Protein AF-A0AAN6XR51-F1 (afdb_monomer_lite)

pLDDT: mean 87.98, std 17.2, range [39.19, 97.69]

InterPro domains:
  IPR018392 LysM domain [PF01476] (17-53)
  IPR018392 LysM domain [PS51782] (15-61)
  IPR018392 LysM domain [SM00257] (16-62)
  IPR018392 LysM domain [cd00118] (15-59)
  IPR036779 LysM domain superfamily [G3DSA:3.10.350.10] (13-61)
  IPR036779 LysM domain superfamily [SSF54106] (13-60)
  IPR052210 Secreted LysM effector LysM1-like [PTHR34997] (3-70)

Structure (mmCIF, N/CA/C/O backbone):
data_AF-A0AAN6XR51-F1
#
_entry.id   AF-A0AAN6XR51-F1
#
loop_
_atom_site.group_PDB
_atom_site.id
_atom_site.type_symbol
_atom_site.label_atom_id
_atom_site.label_alt_id
_atom_site.label_comp_id
_atom_site.label_asym_id
_atom_site.label_entity_id
_atom_site.label_seq_id
_atom_site.pdbx_PDB_ins_code
_atom_site.Cartn_x
_atom_site.Cartn_y
_atom_site.Cartn_z
_atom_site.occupancy
_atom_site.B_iso_or_equiv
_atom_site.auth_seq_id
_atom_site.auth_comp_id
_atom_site.auth_asym_id
_atom_site.auth_atom_id
_atom_site.pdbx_PDB_model_num
ATOM 1 N N . ALA A 1 1 ? -9.728 -15.709 -7.373 1.00 59.78 1 ALA A N 1
ATOM 2 C CA . ALA A 1 1 ? -9.262 -14.356 -7.726 1.00 59.78 1 ALA A CA 1
ATOM 3 C C . ALA A 1 1 ? -9.915 -13.381 -6.760 1.00 59.78 1 ALA A C 1
ATOM 5 O O . ALA A 1 1 ? -11.129 -13.429 -6.623 1.00 59.78 1 ALA A O 1
ATOM 6 N N . GLN A 1 2 ? -9.129 -12.596 -6.026 1.00 82.31 2 GLN A N 1
ATOM 7 C CA . GLN A 1 2 ? -9.665 -11.535 -5.165 1.00 82.31 2 GLN A CA 1
ATOM 8 C C . GLN A 1 2 ? -10.083 -10.362 -6.067 1.00 82.31 2 GLN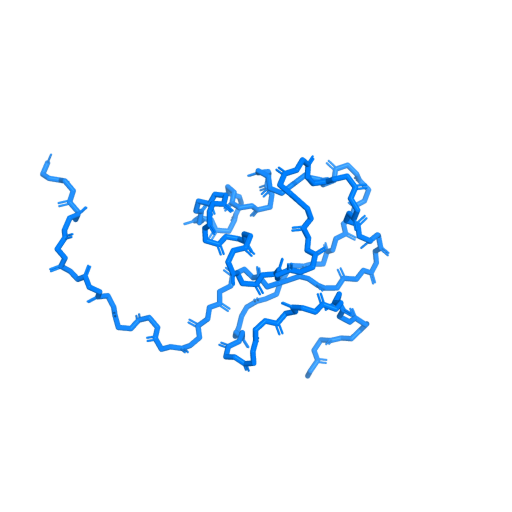 A C 1
ATOM 10 O O . GLN A 1 2 ? -9.326 -10.039 -6.976 1.00 82.31 2 GLN A O 1
ATOM 15 N N . SER A 1 3 ? -11.269 -9.778 -5.882 1.00 87.75 3 SER A N 1
ATOM 16 C CA . SER A 1 3 ? -11.805 -8.675 -6.701 1.00 87.75 3 SER A CA 1
ATOM 17 C C . SER A 1 3 ? -12.735 -7.796 -5.849 1.00 87.75 3 SER A C 1
ATOM 19 O O . SER A 1 3 ? -13.471 -8.366 -5.040 1.00 87.75 3 SER A O 1
ATOM 21 N N . PRO A 1 4 ? -12.735 -6.457 -6.014 1.00 95.06 4 PRO A N 1
ATOM 22 C CA . PRO A 1 4 ? -11.905 -5.679 -6.939 1.00 95.06 4 PRO A CA 1
ATOM 23 C C . PRO A 1 4 ? -10.470 -5.469 -6.421 1.00 95.06 4 PRO A C 1
ATOM 25 O O . PRO A 1 4 ? -10.223 -5.410 -5.220 1.00 95.06 4 PRO A O 1
ATOM 28 N N . GLN A 1 5 ? -9.502 -5.380 -7.333 1.00 95.94 5 GLN A N 1
ATOM 29 C CA . GLN A 1 5 ? -8.081 -5.176 -7.017 1.00 95.94 5 GLN A CA 1
ATOM 30 C C . GLN A 1 5 ? -7.672 -3.741 -7.317 1.00 95.94 5 GLN A C 1
ATOM 32 O O . GLN A 1 5 ? -8.154 -3.166 -8.296 1.00 95.94 5 GLN A O 1
ATOM 37 N N . MET A 1 6 ? -6.799 -3.160 -6.491 1.00 96.00 6 MET A N 1
ATOM 38 C CA . MET A 1 6 ? -6.183 -1.886 -6.848 1.00 96.00 6 MET A CA 1
ATOM 39 C C . MET A 1 6 ? -5.393 -2.039 -8.160 1.00 96.00 6 MET A C 1
ATOM 41 O O . MET A 1 6 ? -4.783 -3.089 -8.394 1.00 96.00 6 MET A O 1
ATOM 45 N N . PRO A 1 7 ? -5.382 -1.008 -9.023 1.00 95.81 7 PRO A N 1
ATOM 46 C CA . PRO A 1 7 ? -4.461 -0.949 -10.151 1.00 95.81 7 PRO A CA 1
ATOM 47 C C . PRO A 1 7 ? -3.002 -1.114 -9.696 1.00 95.81 7 PRO A C 1
ATOM 49 O O . PRO A 1 7 ? -2.662 -0.832 -8.549 1.00 95.81 7 PRO A O 1
ATOM 52 N N . GLY A 1 8 ? -2.130 -1.586 -10.588 1.00 95.12 8 GLY A N 1
ATOM 53 C CA . GLY A 1 8 ? -0.695 -1.697 -10.297 1.00 95.12 8 GLY A CA 1
ATOM 54 C C . GLY A 1 8 ? -0.282 -2.855 -9.385 1.00 95.12 8 GLY A C 1
ATOM 55 O O . GLY A 1 8 ? 0.883 -2.925 -8.995 1.00 95.12 8 GLY A O 1
ATOM 56 N N . ILE A 1 9 ? -1.188 -3.777 -9.041 1.00 96.12 9 ILE A N 1
ATOM 57 C CA . ILE A 1 9 ? -0.784 -5.035 -8.403 1.00 96.12 9 ILE A CA 1
ATOM 58 C C . ILE A 1 9 ? 0.059 -5.856 -9.382 1.00 96.12 9 ILE A C 1
ATOM 60 O O . ILE A 1 9 ? -0.342 -6.110 -10.520 1.00 96.12 9 ILE A O 1
ATOM 64 N N . VAL A 1 10 ? 1.220 -6.311 -8.920 1.00 95.12 10 VAL A N 1
ATOM 65 C CA . VAL A 1 10 ? 2.110 -7.181 -9.697 1.00 95.12 10 VAL A CA 1
ATOM 66 C C . VAL A 1 10 ? 1.450 -8.515 -10.063 1.00 95.12 10 VAL A C 1
ATOM 68 O O . VAL A 1 10 ? 0.721 -9.123 -9.277 1.00 95.12 10 VAL A O 1
ATOM 71 N N . ALA A 1 11 ? 1.756 -9.023 -11.259 1.00 93.06 11 ALA A N 1
ATOM 72 C CA . ALA A 1 11 ? 1.125 -10.227 -11.806 1.00 93.06 11 ALA A CA 1
ATOM 73 C C . ALA A 1 11 ? 1.420 -11.512 -11.009 1.00 93.06 11 ALA A C 1
ATOM 75 O O . ALA A 1 11 ? 0.635 -12.456 -11.047 1.00 93.06 11 ALA A O 1
ATOM 76 N N . ASN A 1 12 ? 2.541 -11.560 -10.283 1.00 93.62 12 ASN A N 1
ATOM 77 C CA . ASN A 1 12 ? 2.943 -12.703 -9.461 1.00 93.62 12 ASN A CA 1
ATOM 78 C C . ASN A 1 12 ? 2.458 -12.610 -8.005 1.00 93.62 12 ASN A C 1
ATOM 80 O O . ASN A 1 12 ? 2.962 -13.339 -7.147 1.00 93.62 12 ASN A O 1
ATOM 84 N N . CYS A 1 13 ? 1.501 -11.726 -7.712 1.00 95.12 13 CYS A N 1
ATOM 85 C CA . CYS A 1 13 ? 0.895 -11.635 -6.394 1.00 95.12 13 CYS A CA 1
ATOM 86 C C . CYS A 1 13 ? 0.176 -12.940 -6.014 1.00 95.12 13 CYS A C 1
ATOM 88 O O . CYS A 1 13 ? -0.680 -13.431 -6.749 1.00 95.12 13 CYS A O 1
ATOM 90 N N . ASN A 1 14 ? 0.508 -13.500 -4.851 1.00 94.38 14 ASN A N 1
ATOM 91 C CA . ASN A 1 14 ? -0.104 -14.719 -4.319 1.00 94.38 14 ASN A CA 1
ATOM 92 C C . ASN A 1 14 ? -0.736 -14.533 -2.930 1.00 94.38 14 ASN A C 1
ATOM 94 O O . ASN A 1 14 ? -1.389 -15.454 -2.434 1.00 94.38 14 ASN A O 1
ATOM 98 N N . ARG A 1 15 ? -0.573 -13.358 -2.309 1.00 95.56 15 ARG A N 1
ATOM 99 C CA . ARG A 1 15 ? -1.269 -12.961 -1.081 1.00 95.56 15 ARG A CA 1
ATOM 100 C C . ARG A 1 15 ? -1.824 -11.556 -1.200 1.00 95.56 15 ARG A C 1
ATOM 102 O O . ARG A 1 15 ? -1.162 -10.666 -1.720 1.00 95.56 15 ARG A O 1
ATOM 109 N N . TYR A 1 16 ? -3.031 -11.380 -0.680 1.00 96.56 16 TYR A N 1
ATOM 110 C CA . TYR A 1 16 ? -3.777 -10.139 -0.789 1.00 96.56 16 TYR A CA 1
ATOM 111 C C . TYR A 1 16 ? -4.276 -9.693 0.580 1.00 96.56 16 TYR A C 1
ATOM 113 O O . TYR A 1 16 ? -4.698 -10.526 1.383 1.00 96.56 16 TYR A O 1
ATOM 121 N N . HIS A 1 17 ? -4.291 -8.382 0.798 1.00 97.31 1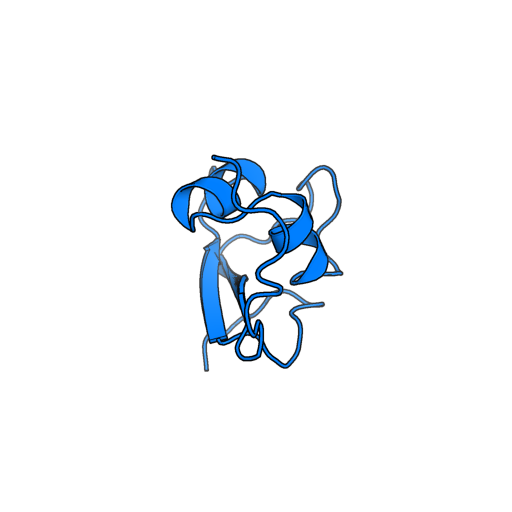7 HIS A N 1
ATOM 122 C CA . HIS A 1 17 ? -4.934 -7.733 1.937 1.00 97.31 17 HIS A CA 1
ATOM 123 C C . HIS A 1 17 ? -6.129 -6.918 1.447 1.00 97.31 17 HIS A C 1
ATOM 125 O O . HIS A 1 17 ? -6.022 -6.219 0.440 1.00 97.31 17 HIS A O 1
ATOM 131 N N . TYR A 1 18 ? -7.265 -7.031 2.133 1.00 97.44 18 TYR A N 1
ATOM 132 C CA . TYR A 1 18 ? -8.462 -6.245 1.841 1.00 97.44 18 TYR A CA 1
ATOM 133 C C . TYR A 1 18 ? -8.408 -4.936 2.619 1.00 97.44 18 TYR A C 1
ATOM 135 O O . TYR A 1 18 ? -8.392 -4.960 3.846 1.00 97.44 18 TYR A O 1
ATOM 143 N N . VAL A 1 19 ? -8.379 -3.811 1.912 1.00 96.81 19 VAL A N 1
ATOM 144 C CA . VAL A 1 19 ? -8.207 -2.494 2.523 1.00 96.81 19 VAL A CA 1
ATOM 145 C C . VAL A 1 19 ? -9.463 -2.082 3.288 1.00 96.81 19 VAL A C 1
ATOM 147 O O . VAL A 1 19 ? -10.552 -1.960 2.713 1.00 96.81 19 VAL A O 1
ATOM 150 N N . GLN A 1 20 ? -9.292 -1.816 4.581 1.00 96.06 20 GLN A N 1
ATOM 151 C CA . GLN A 1 20 ? -10.335 -1.353 5.492 1.00 96.06 20 GLN A CA 1
ATOM 152 C C . GLN A 1 20 ? -10.093 0.090 5.951 1.00 96.06 20 GLN A C 1
ATOM 154 O O . GLN A 1 20 ? -9.006 0.650 5.824 1.00 96.06 20 GLN A O 1
ATOM 159 N N . SER A 1 21 ? -11.140 0.720 6.489 1.00 95.38 21 SER A N 1
ATOM 160 C CA . SER A 1 21 ? -11.032 2.080 7.021 1.00 95.38 21 SER A CA 1
ATOM 161 C C . SER A 1 21 ? -10.026 2.129 8.170 1.00 95.38 21 SER A C 1
ATOM 163 O O . SER A 1 21 ? -10.166 1.392 9.141 1.00 95.38 21 SER A O 1
ATOM 165 N N . GLY A 1 22 ? -9.056 3.038 8.074 1.00 93.56 22 GLY A N 1
ATOM 166 C CA . GLY A 1 22 ? -7.976 3.184 9.053 1.00 93.56 22 GLY A CA 1
ATOM 167 C C . GLY A 1 22 ? -6.702 2.410 8.708 1.00 93.56 22 GLY A C 1
ATOM 168 O O . GLY A 1 22 ? -5.696 2.591 9.394 1.00 93.56 22 GLY A O 1
ATOM 169 N N . ASP A 1 23 ? -6.708 1.605 7.641 1.00 95.56 23 ASP A N 1
ATOM 170 C CA . ASP A 1 23 ? -5.484 0.990 7.145 1.00 95.56 23 ASP A CA 1
ATOM 171 C C . ASP A 1 23 ? -4.497 2.044 6.634 1.00 95.56 23 ASP A C 1
ATOM 173 O O . ASP A 1 23 ? -4.853 3.044 6.009 1.00 95.56 23 ASP A O 1
ATOM 177 N N . THR A 1 24 ? -3.218 1.767 6.865 1.00 96.19 24 THR A N 1
ATOM 178 C CA . THR A 1 24 ? -2.093 2.473 6.251 1.00 96.19 24 THR A CA 1
ATOM 179 C C . THR A 1 24 ? -1.148 1.444 5.649 1.00 96.19 24 THR A C 1
ATOM 181 O O . THR A 1 24 ? -1.099 0.298 6.097 1.00 96.19 24 THR A O 1
ATOM 184 N N . CYS A 1 25 ? -0.338 1.842 4.673 1.00 96.38 25 CYS A N 1
ATOM 185 C CA . CYS A 1 25 ? 0.598 0.942 3.999 1.00 96.38 25 CYS A CA 1
ATOM 186 C C . CYS A 1 25 ? 1.586 0.334 4.999 1.00 96.38 25 CYS A C 1
ATOM 188 O O . CYS A 1 25 ? 1.895 -0.851 4.923 1.00 96.38 25 CYS A O 1
ATOM 190 N N . GLY A 1 26 ? 2.030 1.127 5.981 1.00 96.06 26 GLY A N 1
ATOM 191 C CA . GLY A 1 26 ? 2.888 0.653 7.065 1.00 96.06 26 GLY A CA 1
ATOM 192 C C . GLY A 1 26 ? 2.204 -0.386 7.956 1.00 96.06 26 GLY A C 1
ATOM 193 O O . GLY A 1 26 ? 2.810 -1.411 8.257 1.00 96.06 26 GLY A O 1
ATOM 194 N N . ALA A 1 27 ? 0.941 -0.167 8.337 1.00 97.00 27 ALA A N 1
ATOM 195 C CA . ALA A 1 27 ? 0.185 -1.122 9.150 1.00 97.00 27 ALA A CA 1
ATOM 196 C C . ALA A 1 27 ? -0.093 -2.433 8.395 1.00 97.00 27 ALA A C 1
ATOM 198 O O . ALA A 1 27 ? 0.118 -3.513 8.948 1.00 97.00 27 ALA A O 1
ATOM 199 N N . ILE A 1 28 ? -0.487 -2.345 7.119 1.00 97.31 28 ILE A N 1
ATOM 200 C CA . ILE A 1 28 ? -0.696 -3.512 6.252 1.00 97.31 28 ILE A CA 1
ATOM 201 C C . ILE A 1 28 ? 0.606 -4.300 6.111 1.00 97.31 28 ILE A C 1
ATOM 203 O O . ILE A 1 28 ? 0.611 -5.520 6.291 1.00 97.31 28 ILE A O 1
ATOM 207 N N . ALA A 1 29 ? 1.711 -3.610 5.820 1.00 96.38 29 ALA A N 1
ATOM 208 C CA . ALA A 1 29 ? 3.021 -4.228 5.685 1.00 96.38 29 ALA A CA 1
ATOM 209 C C . ALA A 1 29 ? 3.428 -4.955 6.978 1.00 96.38 29 ALA A C 1
ATOM 211 O O . ALA A 1 29 ? 3.758 -6.140 6.938 1.00 96.38 29 ALA A O 1
ATOM 212 N N . ALA A 1 30 ? 3.294 -4.292 8.131 1.00 96.44 30 ALA A N 1
ATOM 213 C CA . ALA A 1 30 ? 3.624 -4.860 9.434 1.00 96.44 30 ALA A CA 1
ATOM 214 C C . ALA A 1 30 ? 2.787 -6.108 9.774 1.00 96.44 30 ALA A C 1
ATOM 216 O O . ALA A 1 30 ? 3.353 -7.128 10.162 1.00 96.44 30 ALA A O 1
ATOM 217 N N . ILE A 1 31 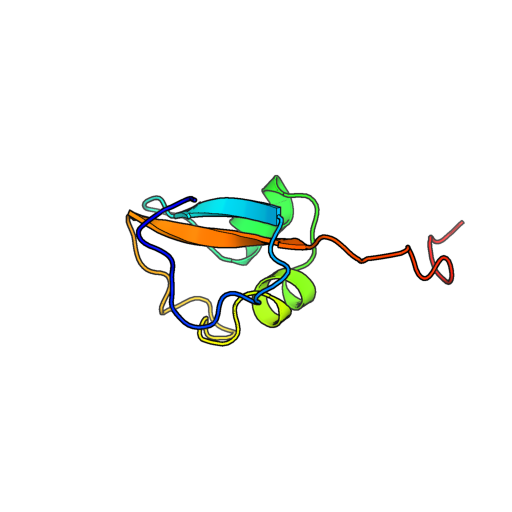? 1.463 -6.065 9.579 1.00 96.38 31 ILE A N 1
ATOM 218 C CA . ILE A 1 31 ? 0.562 -7.207 9.838 1.00 96.38 31 ILE A CA 1
ATOM 219 C C . ILE A 1 31 ? 0.879 -8.401 8.929 1.00 96.38 31 ILE A C 1
ATOM 221 O O . ILE A 1 31 ? 0.719 -9.551 9.337 1.00 96.38 31 ILE A O 1
ATOM 225 N N . ASN A 1 32 ? 1.352 -8.143 7.709 1.00 95.31 32 ASN A N 1
ATOM 226 C CA . ASN A 1 32 ? 1.730 -9.185 6.756 1.00 95.31 32 ASN A CA 1
ATOM 227 C C . ASN A 1 32 ? 3.214 -9.591 6.855 1.00 95.31 32 ASN A C 1
ATOM 229 O O . ASN A 1 32 ? 3.654 -10.451 6.094 1.00 95.31 32 ASN A O 1
ATOM 233 N N . GLY A 1 33 ? 3.982 -9.012 7.786 1.00 95.38 33 GLY A N 1
ATOM 234 C CA . GLY A 1 33 ? 5.391 -9.348 8.003 1.00 95.38 33 GLY A CA 1
ATOM 235 C C . GLY A 1 33 ? 6.325 -8.925 6.863 1.00 95.38 33 GLY A C 1
ATOM 236 O O . GLY A 1 33 ? 7.351 -9.565 6.646 1.00 95.38 33 GLY A O 1
ATOM 237 N N . ILE A 1 34 ? 5.972 -7.871 6.127 1.00 95.94 34 ILE A N 1
ATOM 238 C CA . ILE A 1 34 ? 6.766 -7.307 5.026 1.00 95.94 34 ILE A CA 1
ATOM 239 C C . ILE A 1 34 ? 7.169 -5.869 5.355 1.00 95.94 34 ILE A C 1
ATOM 241 O O . ILE A 1 34 ? 6.565 -5.218 6.207 1.00 95.94 34 ILE A O 1
ATOM 245 N N . ASN A 1 35 ? 8.192 -5.344 4.684 1.00 95.62 35 ASN A N 1
ATOM 246 C CA . ASN A 1 35 ? 8.534 -3.927 4.821 1.00 95.62 35 ASN A CA 1
ATOM 247 C C . ASN A 1 35 ? 7.722 -3.050 3.847 1.00 95.62 35 ASN A C 1
ATOM 249 O O . ASN A 1 35 ? 7.174 -3.531 2.852 1.00 95.62 35 ASN A O 1
ATOM 253 N N . LEU A 1 36 ? 7.655 -1.743 4.126 1.00 95.44 36 LEU A N 1
ATOM 254 C CA . LEU A 1 36 ? 6.911 -0.786 3.297 1.00 95.44 36 LEU A CA 1
ATOM 255 C C . LEU A 1 36 ? 7.414 -0.763 1.843 1.00 95.44 36 LEU A C 1
ATOM 257 O O . LEU A 1 36 ? 6.614 -0.676 0.918 1.00 95.44 36 LEU A O 1
ATOM 261 N N . THR A 1 37 ? 8.723 -0.893 1.625 1.00 95.31 37 THR A N 1
ATOM 262 C CA . THR A 1 37 ? 9.313 -0.909 0.279 1.00 95.31 37 THR A CA 1
ATOM 263 C C . THR A 1 37 ? 8.835 -2.107 -0.541 1.00 95.31 37 THR A C 1
ATOM 265 O O . THR A 1 37 ? 8.505 -1.949 -1.713 1.00 95.31 37 THR A O 1
ATOM 268 N N . GLN A 1 38 ? 8.748 -3.295 0.064 1.00 96.25 38 GLN A N 1
ATOM 269 C CA . GLN A 1 38 ? 8.186 -4.492 -0.564 1.00 96.25 38 GLN A CA 1
ATOM 270 C C . GLN A 1 38 ? 6.724 -4.265 -0.932 1.00 96.25 38 GLN A C 1
ATOM 272 O O . GLN A 1 38 ? 6.352 -4.489 -2.082 1.00 96.25 38 GLN A O 1
ATOM 277 N N . PHE A 1 39 ? 5.927 -3.748 0.008 1.00 97.25 39 PHE A N 1
ATOM 278 C CA . PHE A 1 39 ? 4.529 -3.413 -0.240 1.00 97.25 39 PHE A CA 1
ATOM 279 C C . PHE A 1 39 ? 4.373 -2.466 -1.440 1.00 97.25 39 PHE A C 1
ATOM 281 O O . PHE A 1 39 ? 3.636 -2.785 -2.369 1.00 97.25 39 PHE A O 1
ATOM 288 N N . LEU A 1 40 ? 5.107 -1.350 -1.475 1.00 96.94 40 LEU A N 1
ATOM 289 C CA . LEU A 1 40 ? 5.042 -0.391 -2.585 1.00 96.94 40 LEU A CA 1
ATOM 290 C C . LEU A 1 40 ? 5.545 -1.003 -3.904 1.00 96.94 40 LEU A C 1
ATOM 292 O O . LEU A 1 40 ? 4.951 -0.777 -4.953 1.00 96.94 40 LEU A O 1
ATOM 296 N N . SER A 1 41 ? 6.582 -1.849 -3.868 1.00 96.69 41 SER A N 1
ATOM 297 C CA . SER A 1 41 ? 7.083 -2.531 -5.073 1.00 96.69 41 SER A CA 1
ATOM 298 C C . SER A 1 41 ? 6.079 -3.509 -5.692 1.00 96.69 41 SER A C 1
ATOM 300 O O . SER A 1 41 ? 6.139 -3.775 -6.890 1.00 96.69 41 SER A O 1
ATOM 302 N N . TRP A 1 42 ? 5.160 -4.052 -4.889 1.00 97.56 42 TRP A N 1
ATOM 303 C CA . TRP A 1 42 ? 4.132 -4.990 -5.347 1.00 97.56 42 TRP A CA 1
ATOM 304 C C . TRP A 1 42 ? 2.811 -4.307 -5.717 1.00 97.56 42 TRP A C 1
ATOM 306 O O . TRP A 1 42 ? 1.935 -4.958 -6.286 1.00 97.56 42 TRP A O 1
ATOM 316 N N . ASN A 1 43 ? 2.675 -3.019 -5.398 1.00 97.31 43 ASN A N 1
ATOM 317 C CA . ASN A 1 43 ? 1.486 -2.202 -5.617 1.00 97.31 43 ASN A CA 1
ATOM 318 C C . ASN A 1 43 ? 1.912 -0.867 -6.242 1.00 97.31 43 ASN A C 1
ATOM 320 O O . ASN A 1 43 ? 1.912 0.164 -5.576 1.00 97.31 43 ASN A O 1
ATOM 324 N N . THR A 1 44 ? 2.309 -0.887 -7.515 1.00 96.81 44 THR A N 1
ATOM 325 C CA . THR A 1 44 ? 3.053 0.212 -8.163 1.00 96.81 44 THR A CA 1
ATOM 326 C C . THR A 1 44 ? 2.271 1.513 -8.314 1.00 96.81 44 THR A C 1
ATOM 328 O O . THR A 1 44 ? 2.870 2.560 -8.529 1.00 96.81 44 THR A O 1
ATOM 331 N N . GLU A 1 45 ? 0.944 1.446 -8.231 1.00 96.50 45 GLU A N 1
ATOM 332 C CA . GLU A 1 45 ? 0.064 2.615 -8.284 1.00 96.50 45 GLU A CA 1
ATOM 333 C C . GLU A 1 45 ? -0.246 3.170 -6.891 1.00 96.50 45 GLU A C 1
ATOM 335 O O . GLU A 1 45 ? -0.853 4.230 -6.793 1.00 96.50 45 GLU A O 1
ATOM 340 N N . VAL A 1 46 ? 0.152 2.497 -5.805 1.00 96.50 46 VAL A N 1
ATOM 341 C CA . VAL A 1 46 ? 0.033 3.054 -4.453 1.00 96.50 46 VAL A CA 1
ATOM 342 C C . VAL A 1 46 ? 1.172 4.040 -4.225 1.00 96.50 46 VAL A C 1
ATOM 344 O O . VAL A 1 46 ? 2.346 3.721 -4.416 1.00 96.50 46 VAL A O 1
ATOM 347 N N . ASP A 1 47 ? 0.825 5.256 -3.817 1.00 93.62 47 ASP A N 1
ATOM 348 C CA . ASP A 1 47 ? 1.801 6.310 -3.590 1.00 93.62 47 ASP A CA 1
ATOM 349 C C . ASP A 1 47 ? 2.629 6.058 -2.316 1.00 93.62 47 ASP A C 1
ATOM 351 O O . ASP A 1 47 ? 2.208 5.377 -1.378 1.00 93.62 47 ASP A O 1
ATOM 355 N N . VAL A 1 48 ? 3.832 6.637 -2.263 1.00 90.62 48 VAL A N 1
ATOM 356 C CA . VAL A 1 48 ? 4.765 6.469 -1.132 1.00 90.62 48 VAL A CA 1
ATOM 357 C C . VAL A 1 48 ? 4.218 7.009 0.196 1.00 90.62 48 VAL A C 1
ATOM 359 O O . VAL A 1 48 ? 4.620 6.545 1.262 1.00 90.62 48 VAL A O 1
ATOM 362 N N . ASN A 1 49 ? 3.291 7.968 0.143 1.00 91.12 49 ASN A N 1
ATOM 363 C CA . ASN A 1 49 ? 2.634 8.543 1.315 1.00 91.12 49 ASN A CA 1
ATOM 364 C C . ASN A 1 49 ? 1.394 7.733 1.740 1.00 91.12 49 ASN A C 1
ATOM 366 O O . ASN A 1 49 ? 0.763 8.062 2.743 1.00 91.12 49 ASN A O 1
ATOM 370 N N . CYS A 1 50 ? 1.051 6.673 1.002 1.00 92.56 50 CYS A N 1
ATOM 371 C CA . CYS A 1 50 ? -0.148 5.868 1.161 1.00 92.56 50 CYS A CA 1
ATOM 372 C C . CYS A 1 50 ? -1.472 6.654 1.127 1.00 92.56 50 CYS A C 1
ATOM 374 O O . CYS A 1 50 ? -2.449 6.255 1.765 1.00 92.56 50 CYS A O 1
ATOM 376 N N . THR A 1 51 ? -1.527 7.790 0.429 1.00 94.19 51 THR A N 1
ATOM 377 C CA . THR A 1 51 ? -2.718 8.659 0.453 1.00 94.19 51 THR A CA 1
ATOM 378 C C . THR A 1 51 ? -3.822 8.226 -0.503 1.00 94.19 51 THR A C 1
ATOM 380 O O . THR A 1 51 ? -4.961 8.673 -0.376 1.00 94.19 51 THR A O 1
ATOM 383 N N . ASN A 1 52 ? -3.512 7.329 -1.435 1.00 95.94 52 ASN A N 1
ATOM 384 C CA . ASN A 1 52 ? -4.419 6.867 -2.477 1.00 95.94 52 ASN A CA 1
ATOM 385 C C . ASN A 1 52 ? -4.885 5.412 -2.301 1.00 95.94 52 ASN A C 1
ATOM 387 O O . ASN A 1 52 ? -5.299 4.780 -3.272 1.00 95.94 52 ASN A O 1
ATOM 391 N N . LEU A 1 53 ? -4.836 4.873 -1.082 1.00 95.25 53 LEU A N 1
ATOM 392 C CA . LEU A 1 53 ? -5.317 3.526 -0.787 1.00 95.25 53 LEU A CA 1
ATOM 393 C C . LEU A 1 53 ? -6.852 3.464 -0.904 1.00 95.25 53 LEU A C 1
ATOM 395 O O . LEU A 1 53 ? -7.569 4.226 -0.252 1.00 95.25 53 LEU A O 1
ATOM 399 N N . TRP A 1 54 ? -7.379 2.570 -1.742 1.00 95.31 54 TRP A N 1
ATOM 400 C CA . TRP A 1 54 ? -8.822 2.494 -1.990 1.00 95.31 54 TRP A CA 1
ATOM 401 C C . TRP A 1 54 ? -9.506 1.539 -1.018 1.00 95.31 54 TRP A C 1
ATOM 403 O O . TRP A 1 54 ? -9.222 0.342 -0.998 1.00 95.31 54 TRP A O 1
ATOM 413 N N . LEU A 1 55 ? -10.457 2.059 -0.240 1.00 95.81 55 LEU A N 1
ATOM 414 C CA . LEU A 1 55 ? -11.296 1.236 0.628 1.00 95.81 55 LEU A CA 1
ATOM 415 C C . LEU A 1 55 ? -12.061 0.195 -0.186 1.00 95.81 55 LEU A C 1
ATOM 417 O O . LEU A 1 55 ? -12.601 0.510 -1.246 1.00 95.81 55 LEU A O 1
ATOM 421 N N . ASN A 1 56 ? -12.183 -1.010 0.367 1.00 94.69 56 ASN A N 1
ATOM 422 C CA . ASN A 1 56 ? -12.875 -2.142 -0.250 1.00 94.69 56 ASN A CA 1
ATOM 423 C C . ASN A 1 56 ? -12.196 -2.728 -1.500 1.00 94.69 56 ASN A C 1
ATOM 425 O O . ASN A 1 56 ? -12.835 -3.443 -2.273 1.00 94.69 56 ASN A O 1
ATOM 429 N N . TYR A 1 57 ? -10.908 -2.443 -1.695 1.00 97.25 57 TYR A N 1
ATOM 430 C CA . TYR A 1 57 ? -10.084 -3.047 -2.738 1.00 97.25 57 TYR A CA 1
ATOM 431 C C . TYR A 1 57 ? -9.014 -3.946 -2.124 1.00 97.25 57 TYR A C 1
ATOM 433 O O . TYR A 1 57 ? -8.617 -3.790 -0.969 1.00 97.25 57 TYR A O 1
ATOM 441 N N . PHE A 1 58 ? -8.532 -4.898 -2.916 1.00 97.69 58 PHE A N 1
ATOM 442 C CA . PHE A 1 58 ? -7.396 -5.729 -2.544 1.00 97.69 58 PHE A CA 1
ATOM 443 C C . PHE A 1 58 ? -6.077 -5.099 -2.982 1.00 97.69 58 PHE A C 1
ATOM 445 O O . PHE A 1 58 ? -5.981 -4.576 -4.091 1.00 97.69 58 PHE A O 1
ATOM 452 N N . VAL A 1 59 ? -5.060 -5.227 -2.133 1.00 97.56 59 VAL A N 1
ATOM 453 C CA . VAL A 1 59 ? -3.651 -4.905 -2.408 1.00 97.56 59 VAL A CA 1
ATOM 454 C C . VAL A 1 59 ? -2.790 -6.148 -2.218 1.00 97.56 59 VAL A C 1
ATOM 456 O O . VAL A 1 59 ? -3.176 -7.076 -1.508 1.00 97.56 59 VAL A O 1
ATOM 459 N N . CYS A 1 60 ? -1.6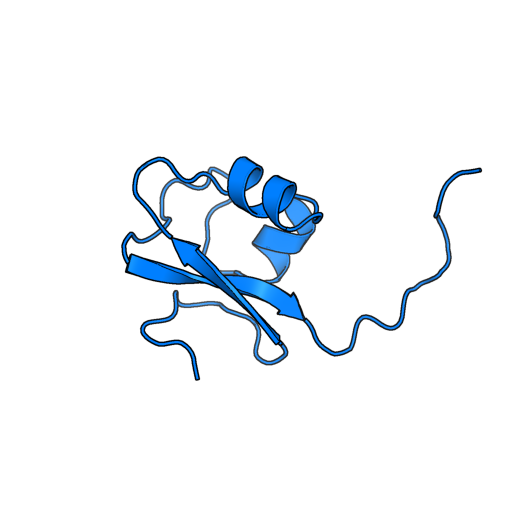25 -6.187 -2.853 1.00 97.62 60 CYS A N 1
ATOM 460 C CA . CYS A 1 60 ? -0.690 -7.293 -2.755 1.00 97.62 60 CYS A CA 1
ATOM 461 C C . CYS A 1 60 ? 0.152 -7.236 -1.479 1.00 97.62 60 CYS A C 1
ATOM 463 O O . CYS A 1 60 ? 0.769 -6.215 -1.177 1.00 97.62 60 CYS A O 1
ATOM 465 N N . THR A 1 61 ? 0.239 -8.357 -0.768 1.00 97.12 61 THR A N 1
ATOM 466 C CA . THR A 1 61 ? 1.076 -8.513 0.434 1.00 97.12 61 THR A CA 1
ATOM 467 C C . THR A 1 61 ? 2.000 -9.725 0.372 1.00 97.12 61 THR A C 1
ATOM 469 O O . THR A 1 61 ? 2.663 -10.063 1.350 1.00 97.12 61 THR A O 1
ATOM 472 N N . GLY A 1 62 ? 2.091 -10.372 -0.788 1.00 95.81 62 GLY A N 1
ATOM 473 C CA . GLY A 1 62 ? 3.055 -11.434 -1.035 1.00 95.81 62 GLY A CA 1
ATOM 474 C C . GLY A 1 62 ? 3.056 -11.866 -2.491 1.00 95.81 62 GLY A C 1
ATOM 475 O O . GLY A 1 62 ? 2.022 -11.831 -3.159 1.00 95.81 62 GLY A O 1
ATOM 476 N N . VAL A 1 63 ? 4.224 -12.290 -2.970 1.00 94.44 63 VAL A N 1
ATOM 477 C CA . VAL A 1 63 ? 4.430 -12.761 -4.342 1.00 94.44 63 VAL A CA 1
ATOM 478 C C . VAL A 1 63 ? 4.964 -14.191 -4.370 1.00 94.44 63 VAL A C 1
ATOM 480 O O . VAL A 1 63 ? 5.799 -14.580 -3.550 1.00 94.44 63 VAL A O 1
ATOM 483 N N . SER A 1 64 ? 4.523 -14.986 -5.345 1.00 88.00 64 SER A N 1
ATOM 484 C CA . SER A 1 64 ? 5.142 -16.279 -5.651 1.00 88.00 64 SER A CA 1
ATOM 485 C C . SER A 1 64 ? 6.387 -16.054 -6.508 1.00 88.00 64 SER A C 1
ATOM 487 O O . SER A 1 64 ? 6.312 -15.380 -7.535 1.00 88.00 64 SER A O 1
ATOM 489 N N . GLY A 1 65 ? 7.528 -16.615 -6.101 1.00 70.12 65 GLY A N 1
ATOM 490 C CA . GLY A 1 65 ? 8.799 -16.474 -6.824 1.00 70.12 65 GLY A CA 1
ATOM 491 C C . GLY A 1 65 ? 9.869 -15.654 -6.104 1.00 70.12 65 GLY A C 1
ATOM 492 O O . GLY A 1 65 ? 10.958 -15.497 -6.644 1.00 70.12 65 GLY A O 1
ATOM 493 N N . ASN A 1 66 ? 9.623 -15.201 -4.869 1.00 51.81 66 ASN A N 1
ATOM 494 C CA . ASN A 1 66 ? 10.719 -14.83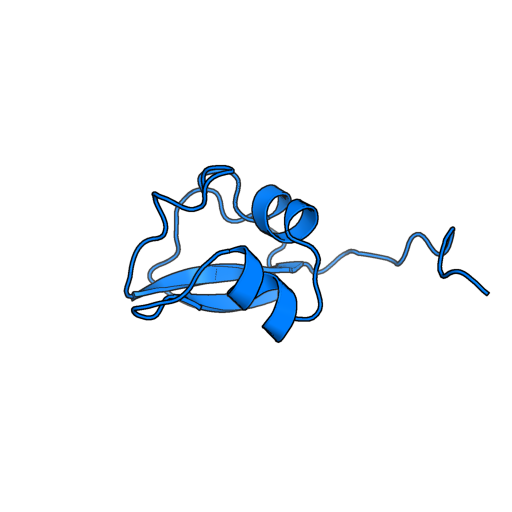7 -3.973 1.00 51.81 66 ASN A CA 1
ATOM 495 C C . ASN A 1 66 ? 11.381 -16.137 -3.484 1.00 51.81 66 ASN A C 1
ATOM 497 O O . ASN A 1 66 ? 11.176 -16.577 -2.354 1.00 51.81 66 ASN A O 1
ATOM 501 N N . THR A 1 67 ? 12.138 -16.804 -4.364 1.00 44.44 67 THR A N 1
ATOM 502 C CA . THR A 1 67 ? 13.312 -17.537 -3.895 1.00 44.44 67 THR A CA 1
ATOM 503 C C . THR A 1 67 ? 14.086 -16.527 -3.081 1.00 44.44 67 THR A C 1
ATOM 505 O O . THR A 1 67 ? 14.643 -15.590 -3.644 1.00 44.44 67 THR A O 1
ATOM 508 N N . THR A 1 68 ? 14.037 -16.692 -1.765 1.00 41.97 68 THR A N 1
ATOM 509 C CA . THR A 1 68 ? 14.937 -16.066 -0.812 1.00 41.97 68 THR A CA 1
ATOM 510 C C . THR A 1 68 ? 16.295 -15.860 -1.468 1.00 41.97 68 THR A C 1
ATOM 512 O O . THR A 1 68 ? 17.060 -16.820 -1.608 1.00 41.97 68 THR A O 1
ATOM 515 N N . THR A 1 69 ? 16.634 -14.624 -1.830 1.00 39.19 69 THR A N 1
ATOM 516 C CA . THR A 1 69 ? 18.037 -14.233 -1.805 1.00 39.19 69 THR A CA 1
ATOM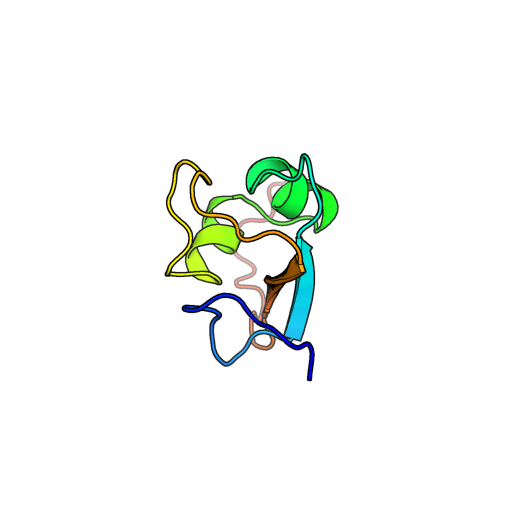 517 C C . THR A 1 69 ? 18.400 -14.243 -0.329 1.00 39.19 69 THR A C 1
ATOM 519 O O . THR A 1 69 ? 18.278 -13.254 0.386 1.00 39.19 69 THR A O 1
ATOM 522 N N . ASN A 1 70 ? 18.742 -15.438 0.147 1.00 51.31 70 ASN A N 1
ATOM 523 C CA . ASN A 1 70 ? 19.479 -15.690 1.366 1.00 51.31 70 ASN A CA 1
ATOM 524 C C . ASN A 1 70 ? 20.853 -15.029 1.198 1.00 51.31 70 ASN A C 1
ATOM 526 O O . ASN A 1 70 ? 21.837 -15.701 0.925 1.00 51.31 70 ASN A O 1
ATOM 530 N N . ILE A 1 71 ? 20.904 -13.702 1.291 1.00 56.12 71 ILE A N 1
ATOM 531 C CA . ILE A 1 71 ? 22.095 -12.933 1.647 1.00 56.12 71 ILE A CA 1
ATOM 532 C C . ILE A 1 71 ? 21.582 -11.768 2.495 1.00 56.12 71 ILE A C 1
ATOM 534 O O . ILE A 1 71 ? 21.236 -10.716 1.968 1.00 56.12 71 ILE A O 1
ATOM 538 N N . GLY A 1 72 ? 21.471 -11.981 3.809 1.00 48.41 72 GLY A N 1
ATOM 539 C CA . GLY A 1 72 ? 21.217 -10.890 4.756 1.00 48.41 72 GLY A CA 1
ATOM 540 C C . GLY A 1 72 ? 20.086 -11.085 5.764 1.00 48.41 72 GLY A C 1
ATOM 541 O O . GLY A 1 72 ? 19.480 -10.098 6.162 1.00 48.41 72 GLY A O 1
ATOM 542 N N . GLY A 1 73 ? 19.807 -12.309 6.222 1.00 40.59 73 GLY A N 1
ATOM 543 C CA . GLY A 1 73 ? 19.299 -12.444 7.591 1.00 40.59 73 GLY A CA 1
ATOM 544 C C . GLY A 1 73 ? 20.449 -12.098 8.548 1.00 40.59 73 GLY A C 1
ATOM 545 O O . GLY A 1 73 ? 21.479 -12.769 8.456 1.00 40.59 73 GLY A O 1
ATOM 546 N N . PRO A 1 74 ? 20.361 -11.046 9.383 1.00 51.62 74 PRO A N 1
ATOM 547 C CA . PRO A 1 74 ? 21.425 -10.739 10.328 1.00 51.62 74 PRO A CA 1
ATOM 548 C C . PRO A 1 74 ? 21.460 -11.799 11.437 1.00 51.62 74 PRO A C 1
ATOM 550 O O . PRO A 1 74 ? 20.416 -12.222 11.935 1.00 51.62 74 PRO A O 1
ATOM 553 N N . THR A 1 75 ? 22.680 -12.228 11.758 1.00 42.00 75 THR A N 1
ATOM 554 C CA . THR A 1 75 ? 23.080 -12.954 12.976 1.00 42.00 75 THR A CA 1
ATOM 555 C C . THR A 1 75 ? 22.690 -12.221 14.246 1.00 42.00 75 THR A C 1
ATOM 557 O O . THR A 1 75 ? 22.806 -10.973 14.228 1.00 42.00 75 THR A O 1
#

Radius of gyration: 12.47 Å; chains: 1; bounding box: 36×26×25 Å

Organism: NCBI:txid2587418

Sequence (75 aa):
AQSPQMPGIVANCNRYHYVQSGDTCGAIAAINGINLTQFLSWNTEVDVNCTNLWLNYFVCTGVSGNTTTNIGGPT

Secondary structure (DSSP, 8-state):
--SSB-TTB-TTEEEEEE--TT--HHHHHHHTT--HHHHHHHBTTS-TT-TTPPTT-EEEEEETT-----S----

Foldseek 3Di:
DFPDAAPQADPQFDDKDQDAPPDALCNLCVVLVHHSVVQCNRRVPQDSRNPPDDHRHIGGRDGPPPPPPPDDPDD